Protein AF-A0A520A9T4-F1 (afdb_monomer)

pLDDT: mean 89.57, std 7.17, range [64.5, 97.12]

Nearest PDB structures (foldseek):
  5xj2-assembly2_B  TM=5.194E-01  e=2.584E-01  Streptococcus pneumoniae TIGR4
  1uwv-assembly1_A  TM=5.311E-01  e=8.858E-01  Escherichia coli K-12
  5xj1-assembly1_A  TM=5.158E-01  e=6.834E-01  Streptococcus pneumoniae TIGR4
  8zx1-assembly1_D  TM=3.421E-01  e=3.457E+00  Escherichia coli

Radius of gyration: 14.0 Å; Cα contacts (8 Å, |Δi|>4): 183; chains: 1; bounding box: 37×29×33 Å

Structure (mmCIF, N/CA/C/O backbone):
data_AF-A0A520A9T4-F1
#
_entry.id   AF-A0A520A9T4-F1
#
loop_
_atom_site.group_PDB
_atom_site.id
_atom_site.type_symbol
_atom_site.label_atom_id
_atom_site.label_alt_id
_atom_site.label_comp_id
_atom_site.label_asym_id
_atom_site.label_entity_id
_atom_site.label_seq_id
_atom_site.pdbx_PDB_ins_code
_atom_site.Cartn_x
_atom_site.Cartn_y
_atom_site.Cartn_z
_atom_site.occupancy
_atom_site.B_iso_or_equiv
_atom_site.auth_seq_id
_atom_site.auth_comp_id
_atom_site.auth_asym_id
_atom_site.a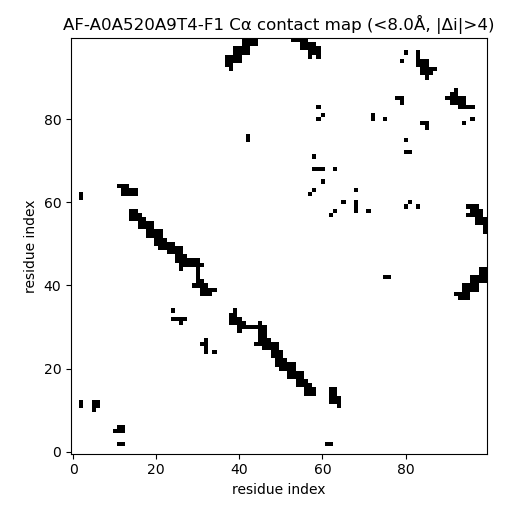uth_atom_id
_atom_site.pdbx_PDB_model_num
ATOM 1 N N . MET A 1 1 ? -17.819 -0.262 -0.077 1.00 64.50 1 MET A N 1
ATOM 2 C CA . MET A 1 1 ? -17.949 -1.714 0.188 1.00 64.50 1 MET A CA 1
ATOM 3 C C . MET A 1 1 ? -16.863 -2.140 1.184 1.00 64.50 1 MET A C 1
ATOM 5 O O . MET A 1 1 ? -15.860 -1.445 1.281 1.00 64.50 1 MET A O 1
ATOM 9 N N . LEU A 1 2 ? -17.152 -3.139 2.026 1.00 68.56 2 LEU A N 1
ATOM 10 C CA . LEU A 1 2 ? -16.534 -3.487 3.327 1.00 68.56 2 LEU A CA 1
ATOM 11 C C . LEU A 1 2 ? -16.252 -2.326 4.300 1.00 68.56 2 LEU A C 1
ATOM 13 O O . LEU A 1 2 ? -17.047 -2.134 5.211 1.00 68.56 2 LEU A O 1
ATOM 17 N N . ARG A 1 3 ? -15.208 -1.508 4.100 1.00 71.44 3 ARG A N 1
ATOM 18 C CA . ARG A 1 3 ? -14.867 -0.369 4.985 1.00 71.44 3 ARG A CA 1
ATOM 19 C C . ARG A 1 3 ? -16.080 0.493 5.329 1.00 71.44 3 ARG A C 1
ATOM 21 O O . ARG A 1 3 ? -16.316 0.764 6.494 1.00 71.44 3 ARG A O 1
ATOM 28 N N . LYS A 1 4 ? -16.846 0.917 4.317 1.00 75.56 4 LYS A N 1
ATOM 29 C CA . LYS A 1 4 ? -18.029 1.765 4.534 1.00 75.56 4 LYS A CA 1
ATOM 30 C C . LYS A 1 4 ? -19.050 1.088 5.458 1.00 75.56 4 LYS A C 1
ATOM 32 O O . LYS A 1 4 ? -19.555 1.742 6.348 1.00 75.56 4 LYS A O 1
ATOM 37 N N . LYS A 1 5 ? -19.260 -0.226 5.321 1.00 79.25 5 LYS A N 1
ATOM 38 C CA . LYS A 1 5 ? -20.152 -0.988 6.209 1.00 79.25 5 LYS A CA 1
ATOM 39 C C . LYS A 1 5 ? -19.618 -1.052 7.648 1.00 79.25 5 LYS A C 1
ATOM 41 O O . LYS A 1 5 ? -20.399 -0.959 8.579 1.00 79.25 5 LYS A O 1
ATOM 46 N N . VAL A 1 6 ? -18.299 -1.175 7.821 1.00 76.88 6 VAL A N 1
ATOM 47 C CA . VAL A 1 6 ? -17.640 -1.181 9.142 1.00 76.88 6 VAL 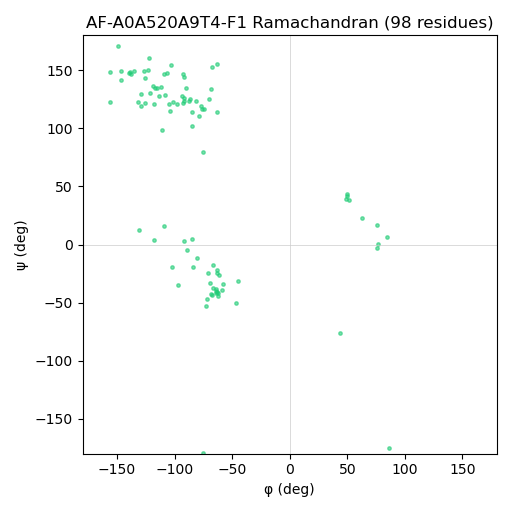A CA 1
ATOM 48 C C . VAL A 1 6 ? -17.735 0.199 9.807 1.00 76.88 6 VAL A C 1
ATOM 50 O O . VAL A 1 6 ? -18.065 0.291 10.984 1.00 76.88 6 VAL A O 1
ATOM 53 N N . GLN A 1 7 ? -17.519 1.266 9.033 1.00 80.31 7 GLN A N 1
ATOM 54 C CA . GLN A 1 7 ? -17.628 2.654 9.494 1.00 80.31 7 GLN A CA 1
ATOM 55 C C . GLN A 1 7 ? -19.063 3.048 9.836 1.00 80.31 7 GLN A C 1
ATOM 57 O O . GLN A 1 7 ? -19.288 3.649 10.881 1.00 80.31 7 GLN A O 1
ATOM 62 N N . ASP A 1 8 ? -20.028 2.672 8.994 1.00 83.00 8 ASP A N 1
ATOM 63 C CA . ASP A 1 8 ? -21.452 2.917 9.238 1.00 83.00 8 ASP A CA 1
ATOM 64 C C . ASP A 1 8 ? -21.937 2.166 10.503 1.00 83.00 8 ASP A C 1
ATOM 66 O O . ASP A 1 8 ? -22.875 2.607 11.157 1.00 83.00 8 ASP A O 1
ATOM 70 N N . 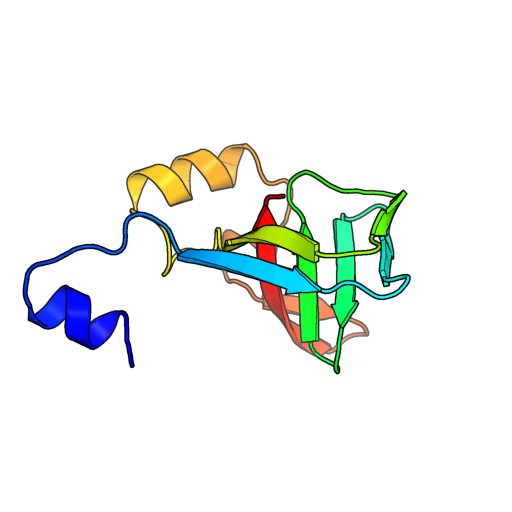ALA A 1 9 ? -21.263 1.077 10.896 1.00 82.88 9 ALA A N 1
ATOM 71 C CA . ALA A 1 9 ? -21.512 0.339 12.137 1.00 82.88 9 ALA A CA 1
ATOM 72 C C . ALA A 1 9 ? -20.778 0.909 13.375 1.00 82.88 9 ALA A C 1
ATOM 74 O O . ALA A 1 9 ? -20.826 0.301 14.441 1.00 82.88 9 ALA A O 1
ATOM 75 N N . GLY A 1 10 ? -20.080 2.046 13.255 1.00 80.19 10 GLY A N 1
ATOM 76 C CA . GLY A 1 10 ? -19.355 2.688 14.361 1.00 80.19 10 GLY A CA 1
ATOM 77 C C . GLY A 1 10 ? -17.946 2.142 14.622 1.00 80.19 10 GLY A C 1
ATOM 78 O O . GLY A 1 10 ? -17.293 2.558 15.579 1.00 80.19 10 GLY A O 1
ATOM 79 N N . PHE A 1 11 ? -17.440 1.246 13.770 1.00 76.88 11 PHE A N 1
ATOM 80 C CA . PHE A 1 11 ? -16.111 0.648 13.908 1.00 76.88 11 PHE A CA 1
ATOM 81 C C . PHE A 1 11 ? -15.097 1.272 12.936 1.00 76.88 11 PHE A C 1
ATOM 83 O O . PHE A 1 11 ? -15.431 1.758 11.854 1.00 76.88 11 PHE A O 1
ATOM 90 N N . SER A 1 12 ? -13.813 1.227 13.295 1.00 69.31 12 SER A N 1
ATOM 91 C CA . SER A 1 12 ? -12.714 1.653 12.419 1.00 69.31 12 SER A CA 1
ATOM 92 C C . SER A 1 12 ? -11.936 0.447 11.885 1.00 69.31 12 SER A C 1
ATOM 94 O O . SER A 1 12 ? -11.822 -0.579 12.551 1.00 69.31 12 SER A O 1
ATOM 96 N N . VAL A 1 13 ? -11.403 0.553 10.663 1.00 71.19 13 VAL A N 1
ATOM 97 C CA . VAL A 1 13 ? -10.483 -0.459 10.121 1.00 71.19 13 VAL A CA 1
ATOM 98 C C . VAL A 1 13 ? -9.105 -0.204 10.727 1.00 71.19 13 VAL A C 1
ATOM 100 O O . VAL A 1 13 ? -8.482 0.810 10.414 1.00 71.19 13 VAL A O 1
ATOM 103 N N . GLY A 1 14 ? -8.654 -1.102 11.606 1.00 76.31 14 GLY A N 1
ATOM 104 C CA . GLY A 1 14 ? -7.327 -1.020 12.223 1.00 76.31 14 GLY A CA 1
ATOM 105 C C . GLY A 1 14 ? -6.207 -1.365 11.240 1.00 76.31 14 GLY A C 1
ATOM 106 O O . GLY A 1 14 ? -5.285 -0.575 11.052 1.00 76.31 14 GLY A O 1
ATOM 107 N N . ALA A 1 15 ? -6.320 -2.526 10.590 1.00 83.62 15 ALA A N 1
ATOM 108 C CA . ALA A 1 15 ? -5.428 -2.985 9.530 1.00 83.62 15 ALA A CA 1
ATOM 109 C C . ALA A 1 15 ? -6.146 -4.011 8.641 1.00 83.62 15 ALA A C 1
ATOM 111 O O . ALA A 1 15 ? -6.975 -4.784 9.125 1.00 83.62 15 ALA A O 1
ATOM 112 N N . LEU A 1 16 ? -5.802 -4.046 7.352 1.00 89.69 16 LEU A N 1
ATOM 113 C CA . LEU A 1 16 ? -6.159 -5.147 6.458 1.00 89.69 16 LEU A CA 1
ATOM 114 C C . LEU A 1 16 ? -4.920 -6.014 6.235 1.00 89.69 16 LEU A C 1
ATOM 116 O O . LEU A 1 16 ? -3.947 -5.557 5.638 1.00 89.69 16 LEU A O 1
ATOM 120 N N . VAL A 1 17 ? -4.977 -7.254 6.712 1.00 92.75 17 VAL A N 1
ATOM 121 C CA . VAL A 1 17 ? -3.906 -8.247 6.584 1.00 92.75 17 VAL A CA 1
ATOM 122 C C . VAL A 1 17 ? -4.413 -9.401 5.728 1.00 92.75 17 VAL A C 1
ATOM 124 O O . VAL A 1 17 ? -5.532 -9.868 5.931 1.00 92.75 17 VAL A O 1
ATOM 127 N N . ALA A 1 18 ? -3.599 -9.856 4.783 1.00 91.62 18 ALA A N 1
ATOM 128 C CA . ALA A 1 18 ? -3.904 -10.988 3.916 1.00 91.62 18 ALA A CA 1
ATOM 129 C C . ALA A 1 18 ? -2.686 -11.908 3.806 1.00 91.62 18 ALA A C 1
ATOM 131 O O . ALA A 1 18 ? -1.551 -11.445 3.870 1.00 91.62 18 ALA A O 1
ATOM 132 N N . ASN A 1 19 ? -2.915 -13.205 3.625 1.00 95.19 19 ASN A N 1
ATOM 133 C CA . ASN A 1 19 ? -1.878 -14.115 3.150 1.00 95.19 19 ASN A CA 1
ATOM 134 C C . ASN A 1 19 ? -1.995 -14.161 1.625 1.00 95.19 19 ASN A C 1
ATOM 136 O O . ASN A 1 19 ? -3.083 -14.425 1.118 1.00 95.19 19 ASN A O 1
ATOM 140 N N . MET A 1 20 ? -0.915 -13.844 0.915 1.00 93.50 20 MET A N 1
ATOM 141 C CA . MET A 1 20 ? -0.877 -13.878 -0.547 1.00 93.50 20 MET A CA 1
ATOM 142 C C . MET A 1 20 ? 0.165 -14.882 -1.008 1.00 93.50 20 MET A C 1
ATOM 144 O O . MET A 1 20 ? 1.276 -14.903 -0.477 1.00 93.50 20 MET A O 1
ATOM 148 N N . ASP A 1 21 ? -0.196 -15.679 -2.004 1.00 94.69 21 ASP A N 1
ATOM 149 C CA . ASP A 1 21 ? 0.708 -16.627 -2.637 1.00 94.69 21 ASP A CA 1
ATOM 150 C C . ASP A 1 21 ? 1.464 -15.931 -3.764 1.00 94.69 21 ASP A C 1
ATOM 152 O O . ASP A 1 21 ? 0.873 -15.347 -4.672 1.00 94.69 21 ASP A O 1
ATOM 156 N N . PHE A 1 22 ? 2.790 -15.969 -3.683 1.00 95.00 22 PHE A N 1
ATOM 157 C CA . PHE A 1 22 ? 3.677 -15.427 -4.698 1.00 95.00 22 PHE A CA 1
ATOM 158 C C . PHE A 1 22 ? 4.348 -16.574 -5.446 1.00 95.00 22 PHE A C 1
ATOM 160 O O . PHE A 1 22 ? 4.973 -17.434 -4.830 1.00 95.00 22 PHE A O 1
ATOM 167 N N . ASP A 1 23 ? 4.287 -16.560 -6.774 1.00 96.00 23 ASP A N 1
ATOM 168 C CA . ASP A 1 23 ? 5.066 -17.464 -7.618 1.00 96.00 23 ASP A CA 1
ATOM 169 C C . ASP A 1 23 ? 6.129 -16.662 -8.372 1.00 96.00 23 ASP A C 1
ATOM 171 O O . ASP A 1 23 ? 5.850 -15.991 -9.364 1.00 96.00 23 ASP A O 1
ATOM 175 N N . ASN A 1 24 ? 7.355 -16.677 -7.841 1.00 95.50 24 ASN A N 1
ATOM 176 C CA . ASN 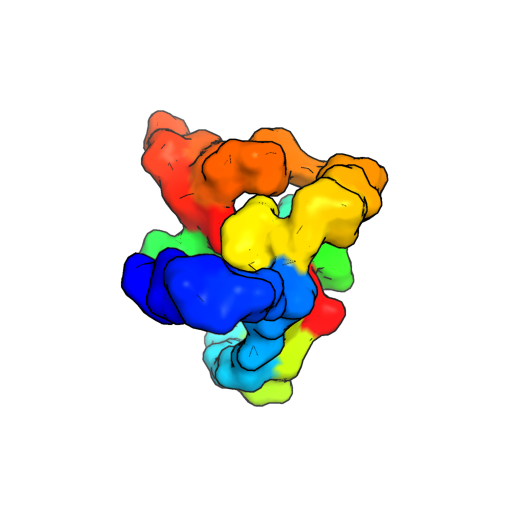A 1 24 ? 8.529 -16.037 -8.444 1.00 95.50 24 ASN A CA 1
ATOM 177 C C . ASN A 1 24 ? 8.324 -14.558 -8.841 1.00 95.50 24 ASN A C 1
ATOM 179 O O . ASN A 1 24 ? 8.855 -14.077 -9.848 1.00 95.50 24 ASN A O 1
ATOM 183 N N . VAL A 1 25 ? 7.593 -13.804 -8.016 1.00 96.69 25 VAL A N 1
ATOM 184 C CA . VAL A 1 25 ? 7.274 -12.395 -8.269 1.00 96.69 25 VAL A CA 1
ATOM 185 C C . VAL A 1 25 ? 8.500 -11.524 -8.017 1.00 96.69 25 VAL A C 1
ATOM 187 O O . VAL A 1 25 ? 8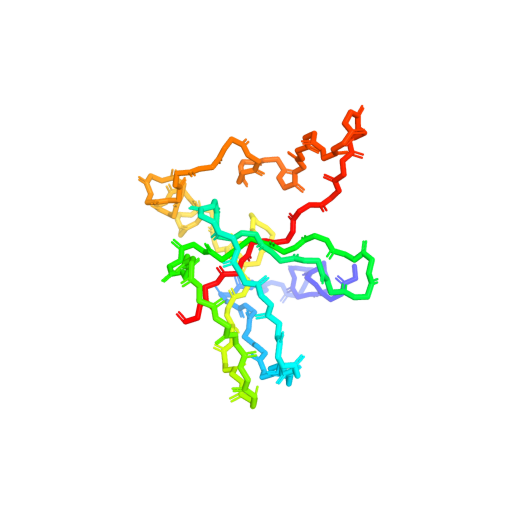.993 -11.423 -6.893 1.00 96.69 25 VAL A O 1
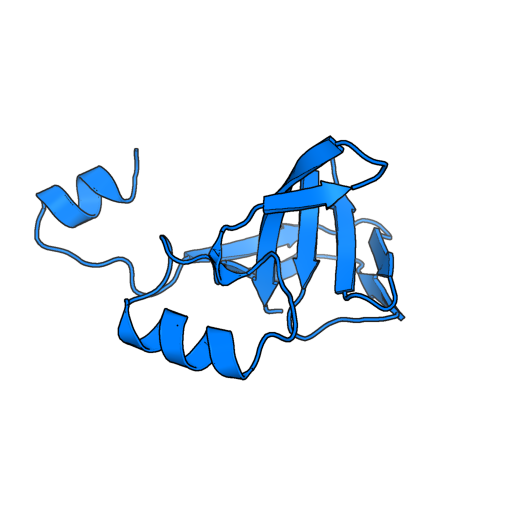ATOM 190 N N . LYS A 1 26 ? 8.990 -10.857 -9.063 1.00 97.00 26 LYS A N 1
ATOM 191 C CA . LYS A 1 26 ? 10.150 -9.960 -8.982 1.00 97.00 26 LYS A CA 1
ATOM 192 C C . LYS A 1 26 ? 9.739 -8.585 -8.462 1.00 97.00 26 LYS A C 1
ATOM 194 O O . LYS A 1 26 ? 8.895 -7.922 -9.062 1.00 97.00 26 LYS A O 1
ATOM 199 N N . VAL A 1 27 ? 10.382 -8.154 -7.381 1.00 96.75 27 VAL A N 1
ATOM 200 C CA . VAL A 1 27 ? 10.257 -6.811 -6.813 1.00 96.75 27 VAL A CA 1
ATOM 201 C C . VAL A 1 27 ? 11.466 -5.974 -7.224 1.00 96.75 27 VAL A C 1
ATOM 203 O O . VAL A 1 27 ? 12.607 -6.348 -6.941 1.00 96.75 27 VAL A O 1
ATOM 206 N N . ASP A 1 28 ? 11.219 -4.841 -7.880 1.00 94.75 28 ASP A N 1
ATOM 207 C CA . ASP A 1 28 ? 12.264 -3.944 -8.381 1.00 94.75 28 ASP A CA 1
ATOM 208 C C . ASP A 1 28 ? 12.932 -3.099 -7.270 1.00 94.75 28 ASP A C 1
ATOM 210 O O . ASP A 1 28 ? 12.615 -3.203 -6.078 1.00 94.75 28 ASP A O 1
ATOM 214 N N . GLY A 1 29 ? 13.887 -2.244 -7.650 1.00 93.38 29 GLY A N 1
ATOM 215 C CA . GLY A 1 29 ? 14.600 -1.356 -6.720 1.00 93.38 29 GLY A CA 1
ATOM 216 C C . GLY A 1 29 ? 13.731 -0.268 -6.083 1.00 93.38 29 GLY A C 1
ATOM 217 O O . GLY A 1 29 ? 14.078 0.268 -5.030 1.00 93.38 29 GLY A O 1
ATOM 218 N N . ASN A 1 30 ? 12.566 0.010 -6.666 1.00 91.12 30 ASN A N 1
ATOM 219 C CA . ASN A 1 30 ? 11.557 0.912 -6.118 1.00 91.12 30 ASN A CA 1
ATOM 220 C C . ASN A 1 30 ? 10.532 0.169 -5.248 1.00 91.12 30 ASN A C 1
ATOM 222 O O . ASN A 1 30 ? 9.581 0.779 -4.754 1.00 91.12 30 ASN A O 1
ATOM 226 N N . GLY A 1 31 ? 10.718 -1.138 -5.048 1.00 93.69 31 GLY A N 1
ATOM 227 C CA . GLY A 1 31 ? 9.800 -1.983 -4.302 1.00 93.69 31 GLY A CA 1
ATOM 228 C C . GLY A 1 31 ? 8.540 -2.336 -5.083 1.00 93.69 31 GLY A C 1
ATOM 229 O O . GLY A 1 31 ? 7.551 -2.723 -4.470 1.00 93.69 31 GLY A O 1
ATOM 230 N N . GLN A 1 32 ? 8.514 -2.169 -6.406 1.00 94.69 32 GLN A N 1
ATOM 231 C CA . GLN A 1 32 ? 7.329 -2.442 -7.213 1.00 94.69 32 GLN A CA 1
ATOM 232 C C . GLN A 1 32 ? 7.318 -3.862 -7.760 1.00 94.69 32 GLN A C 1
ATOM 234 O O . GLN A 1 32 ? 8.356 -4.394 -8.147 1.00 94.69 32 GLN A O 1
ATOM 239 N N . ALA A 1 33 ? 6.121 -4.421 -7.880 1.00 95.50 33 ALA A N 1
ATOM 240 C CA . ALA A 1 33 ? 5.857 -5.623 -8.654 1.00 95.50 33 ALA A CA 1
ATOM 241 C C . ALA A 1 33 ? 4.548 -5.462 -9.432 1.00 95.50 33 ALA A C 1
ATOM 243 O O . ALA A 1 33 ? 3.620 -4.793 -8.970 1.00 95.50 33 ALA A O 1
ATOM 244 N N . VAL A 1 34 ? 4.470 -6.094 -10.601 1.00 94.44 34 VAL A N 1
ATOM 245 C CA . VAL A 1 34 ? 3.227 -6.210 -11.370 1.00 94.44 34 VAL A CA 1
ATOM 246 C C . VAL A 1 34 ? 2.712 -7.634 -11.211 1.00 94.44 34 VAL A C 1
ATOM 248 O O . VAL A 1 34 ? 3.430 -8.576 -11.535 1.00 94.44 34 VAL A O 1
ATOM 251 N N . ILE A 1 35 ? 1.495 -7.784 -10.693 1.00 92.19 35 ILE A N 1
ATOM 252 C CA . ILE A 1 35 ? 0.848 -9.080 -10.443 1.00 92.19 35 ILE A CA 1
ATOM 253 C C . ILE A 1 35 ? -0.565 -8.986 -11.013 1.00 92.19 35 ILE A C 1
ATOM 255 O O . ILE A 1 35 ? -1.298 -8.057 -10.671 1.00 92.19 35 ILE A O 1
ATOM 259 N N . ASP A 1 36 ? -0.919 -9.881 -11.935 1.00 89.69 36 ASP A N 1
ATOM 260 C CA . ASP A 1 36 ? -2.222 -9.902 -12.622 1.00 89.69 36 ASP A CA 1
ATOM 261 C C . ASP A 1 36 ? -2.647 -8.538 -13.201 1.00 89.69 36 ASP A C 1
ATOM 263 O O . ASP A 1 36 ? -3.797 -8.113 -13.107 1.00 89.69 36 ASP A O 1
ATOM 267 N N . GLY A 1 37 ? -1.685 -7.793 -13.758 1.00 89.25 37 GLY A N 1
ATOM 268 C CA . GLY A 1 37 ? -1.908 -6.457 -14.324 1.00 89.25 37 GLY A CA 1
ATOM 269 C C . GLY A 1 37 ? -2.075 -5.328 -13.296 1.00 89.25 37 GLY A C 1
ATOM 270 O O . GLY A 1 37 ? -2.162 -4.162 -13.684 1.00 89.25 37 GLY A O 1
ATOM 271 N N . ASN A 1 38 ? -2.066 -5.634 -11.998 1.00 93.81 38 ASN A N 1
ATOM 272 C CA . ASN A 1 38 ? -2.076 -4.650 -10.921 1.00 93.81 38 ASN A CA 1
ATOM 273 C C . ASN A 1 38 ? -0.653 -4.290 -10.495 1.00 93.81 38 ASN A C 1
ATOM 275 O O . ASN A 1 38 ? 0.238 -5.137 -10.453 1.00 93.81 38 ASN A O 1
ATOM 279 N N . VAL A 1 39 ? -0.447 -3.022 -10.139 1.00 95.25 39 VAL A N 1
ATOM 280 C CA . VAL A 1 39 ? 0.845 -2.529 -9.653 1.00 95.25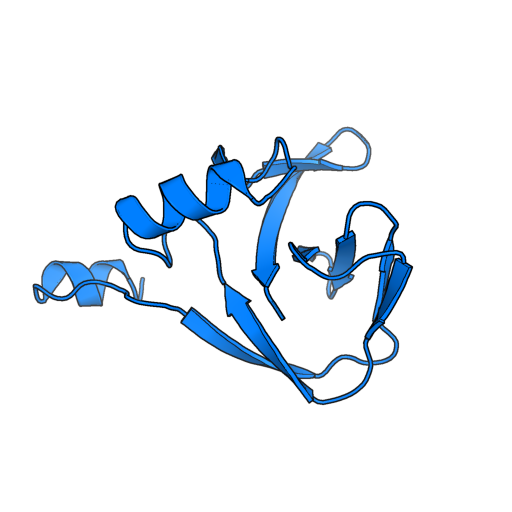 39 VAL A CA 1
ATOM 281 C C . VAL A 1 39 ? 0.825 -2.485 -8.131 1.00 95.25 39 VAL A C 1
ATOM 283 O O . VAL A 1 39 ? 0.024 -1.773 -7.521 1.00 95.25 39 VAL A O 1
ATOM 286 N N . TYR A 1 40 ? 1.745 -3.218 -7.520 1.00 95.12 40 TYR A N 1
ATOM 287 C CA . TYR A 1 40 ? 1.961 -3.248 -6.081 1.00 95.12 40 TYR A CA 1
ATOM 288 C C . TYR A 1 40 ? 3.267 -2.554 -5.746 1.00 95.12 40 TYR A C 1
ATOM 290 O O . TYR A 1 40 ? 4.225 -2.632 -6.512 1.00 95.12 40 TYR A O 1
ATOM 298 N N . ARG A 1 41 ? 3.315 -1.895 -4.589 1.00 95.00 41 ARG A N 1
ATOM 299 C CA . ARG A 1 41 ? 4.549 -1.352 -4.029 1.00 95.00 41 ARG A CA 1
ATOM 300 C C . ARG A 1 41 ? 4.723 -1.779 -2.584 1.00 95.00 41 ARG A C 1
ATOM 302 O O . ARG A 1 41 ? 3.913 -1.439 -1.725 1.00 95.00 41 ARG A O 1
ATOM 309 N N . PHE A 1 42 ? 5.808 -2.488 -2.326 1.00 95.00 42 PHE A N 1
ATOM 310 C CA . PHE A 1 42 ? 6.204 -2.944 -1.009 1.00 95.00 42 PHE A CA 1
ATOM 311 C C . PHE A 1 42 ? 7.027 -1.863 -0.310 1.00 95.00 42 PHE A C 1
ATOM 313 O O . PHE A 1 42 ? 8.035 -1.395 -0.836 1.00 95.00 42 PHE A O 1
ATOM 320 N N . SER A 1 43 ? 6.620 -1.461 0.893 1.00 93.56 43 SER A N 1
ATOM 321 C CA . SER A 1 43 ? 7.327 -0.426 1.658 1.00 93.56 43 SER A CA 1
ATOM 322 C C . SER A 1 43 ? 8.680 -0.885 2.197 1.00 93.56 43 SER A C 1
ATOM 324 O O . SER A 1 43 ? 9.543 -0.055 2.465 1.00 93.56 43 SER A O 1
ATOM 326 N N . ASN A 1 44 ? 8.857 -2.193 2.382 1.00 93.00 44 ASN A N 1
ATOM 327 C CA . ASN A 1 44 ? 10.001 -2.795 3.067 1.00 93.00 44 ASN A CA 1
ATOM 328 C C . ASN A 1 44 ? 10.657 -3.949 2.287 1.00 93.00 44 ASN A C 1
ATOM 330 O O . ASN A 1 44 ? 11.480 -4.669 2.845 1.00 93.00 44 ASN A O 1
ATOM 334 N N . VAL A 1 45 ? 10.321 -4.122 1.006 1.00 93.88 45 VAL A N 1
ATOM 335 C CA . VAL A 1 45 ? 10.936 -5.128 0.128 1.00 93.88 45 VAL A CA 1
ATOM 336 C C . VAL A 1 45 ? 11.381 -4.452 -1.161 1.00 93.88 45 VAL A C 1
ATOM 338 O O . VAL A 1 45 ? 10.593 -3.746 -1.782 1.00 93.88 45 VAL A O 1
ATOM 341 N N . LYS A 1 46 ? 12.640 -4.662 -1.559 1.00 94.81 46 LYS A N 1
ATOM 342 C CA . LYS A 1 46 ? 13.256 -4.126 -2.783 1.00 94.81 46 LYS A CA 1
ATOM 343 C C . LYS A 1 46 ? 14.272 -5.129 -3.325 1.00 94.81 46 LYS A C 1
ATOM 345 O O . LYS A 1 46 ? 14.897 -5.823 -2.526 1.00 94.81 46 LYS A O 1
ATOM 350 N N . ASN A 1 47 ? 14.460 -5.174 -4.645 1.00 95.62 47 ASN A N 1
ATOM 351 C CA . ASN A 1 47 ? 15.461 -6.021 -5.317 1.00 95.62 47 ASN A CA 1
ATOM 352 C C . ASN A 1 47 ? 15.426 -7.496 -4.871 1.00 95.62 47 ASN A C 1
ATOM 354 O O . ASN A 1 47 ? 16.462 -8.104 -4.601 1.00 95.62 47 ASN A O 1
ATOM 358 N N . LYS A 1 48 ? 14.225 -8.065 -4.747 1.00 96.12 48 LYS A N 1
ATOM 359 C CA . LYS A 1 48 ? 14.023 -9.427 -4.242 1.00 96.12 48 LYS A CA 1
ATOM 360 C C . LYS A 1 48 ? 12.943 -10.139 -5.044 1.00 96.12 48 LYS A C 1
ATOM 362 O O . LYS A 1 48 ? 11.972 -9.522 -5.467 1.00 96.12 48 LYS A O 1
ATOM 367 N N . THR A 1 49 ? 13.088 -11.448 -5.201 1.00 96.88 49 THR A N 1
ATOM 368 C CA . THR A 1 49 ? 12.013 -12.312 -5.694 1.00 96.88 49 THR A CA 1
ATOM 369 C C . THR A 1 49 ? 11.215 -12.852 -4.510 1.00 96.88 49 THR A C 1
ATOM 371 O O . THR A 1 49 ? 11.789 -13.421 -3.579 1.00 96.88 49 THR A O 1
ATOM 374 N N . LEU A 1 50 ? 9.900 -12.656 -4.529 1.00 96.38 50 LEU A N 1
ATOM 375 C CA . LEU A 1 50 ? 8.966 -13.236 -3.570 1.00 96.38 50 LEU A CA 1
ATOM 376 C C . LEU A 1 50 ? 8.468 -14.586 -4.090 1.00 96.38 50 LEU A C 1
ATOM 378 O O . LEU A 1 50 ? 8.130 -14.717 -5.267 1.00 96.38 50 LEU A O 1
ATOM 382 N N . ASN A 1 51 ? 8.438 -15.585 -3.211 1.00 96.75 51 ASN A N 1
ATOM 383 C CA . ASN A 1 51 ? 7.943 -16.923 -3.511 1.00 96.75 51 ASN A CA 1
ATOM 384 C C . ASN A 1 51 ? 7.274 -17.521 -2.259 1.00 96.75 51 ASN A C 1
ATOM 386 O O . ASN A 1 51 ? 7.766 -17.307 -1.147 1.00 96.75 51 ASN A O 1
ATOM 390 N N . GLY A 1 52 ? 6.169 -18.241 -2.447 1.00 96.69 52 GLY A N 1
ATOM 391 C CA . GLY A 1 52 ? 5.367 -18.864 -1.398 1.00 96.69 52 GLY A CA 1
ATOM 392 C C . GLY A 1 52 ? 4.312 -17.941 -0.786 1.00 96.69 52 GLY A C 1
ATOM 393 O O . GLY A 1 52 ? 4.106 -16.807 -1.225 1.00 96.69 52 GLY A O 1
ATOM 394 N N . THR A 1 53 ? 3.637 -18.442 0.248 1.00 97.12 53 THR A N 1
ATOM 395 C CA . THR A 1 53 ? 2.615 -17.704 0.996 1.00 97.12 53 THR A CA 1
ATOM 396 C C . THR A 1 53 ? 3.265 -16.693 1.934 1.00 97.12 53 THR A C 1
ATOM 398 O O . THR A 1 53 ? 3.961 -17.060 2.882 1.00 97.12 53 THR A O 1
ATOM 401 N N . ILE A 1 54 ? 3.011 -15.407 1.708 1.00 96.12 54 ILE A N 1
ATOM 402 C CA . ILE A 1 54 ? 3.554 -14.316 2.517 1.00 96.12 54 ILE A CA 1
ATOM 403 C C . ILE A 1 54 ? 2.403 -13.499 3.098 1.00 96.12 54 ILE A C 1
ATOM 405 O O . ILE A 1 54 ? 1.488 -13.066 2.392 1.00 96.12 54 ILE A O 1
ATOM 409 N N . LYS A 1 55 ? 2.465 -13.264 4.410 1.00 96.81 55 LYS A N 1
ATOM 410 C CA . LYS A 1 55 ? 1.562 -12.343 5.096 1.00 96.81 55 LYS A CA 1
ATOM 411 C C . LYS A 1 55 ? 1.904 -10.915 4.686 1.00 96.81 55 LYS A C 1
ATOM 413 O O . LYS A 1 55 ? 3.033 -10.474 4.861 1.00 96.81 55 LYS A O 1
ATOM 418 N N . VAL A 1 56 ? 0.917 -10.188 4.188 1.00 95.19 56 VAL A N 1
ATOM 419 C CA . VAL A 1 56 ? 1.032 -8.779 3.824 1.00 95.19 56 VAL A CA 1
ATOM 420 C C . VAL A 1 56 ? 0.009 -7.944 4.573 1.00 95.19 56 VAL A C 1
ATOM 422 O O . VAL A 1 56 ? -1.098 -8.389 4.872 1.00 95.19 56 VAL A O 1
ATOM 425 N N . THR A 1 57 ? 0.366 -6.694 4.831 1.00 95.00 57 THR A N 1
ATOM 426 C CA . THR A 1 57 ? -0.533 -5.674 5.366 1.00 95.00 57 THR A CA 1
ATOM 427 C C . THR A 1 57 ? -0.743 -4.589 4.322 1.00 95.00 57 THR A C 1
ATOM 429 O O . THR A 1 57 ? 0.223 -4.019 3.815 1.00 95.00 57 THR A O 1
ATOM 432 N N . VAL A 1 58 ? -1.999 -4.266 4.017 1.00 93.81 58 VAL A N 1
ATOM 433 C CA . VAL A 1 58 ? -2.348 -3.135 3.151 1.00 93.81 58 VAL A CA 1
ATOM 434 C C . VAL A 1 58 ? -2.204 -1.845 3.946 1.00 93.81 58 VAL A C 1
ATOM 436 O O . VAL A 1 58 ? -2.888 -1.639 4.947 1.00 93.81 58 VAL A O 1
ATOM 439 N N . ILE A 1 59 ? -1.325 -0.962 3.478 1.00 93.94 59 ILE A N 1
ATOM 440 C CA . ILE A 1 59 ? -0.973 0.286 4.170 1.00 93.94 59 ILE A CA 1
ATOM 441 C C . ILE A 1 59 ? -1.511 1.536 3.463 1.00 93.94 59 ILE A C 1
ATOM 443 O O . ILE A 1 59 ? -1.078 2.646 3.751 1.00 93.94 59 ILE A O 1
ATOM 447 N N . ASP A 1 60 ? -2.461 1.391 2.543 1.00 92.38 60 ASP A N 1
ATOM 448 C CA . ASP A 1 60 ? -3.131 2.524 1.899 1.00 92.38 60 ASP A CA 1
ATOM 449 C C . ASP A 1 60 ? -4.007 3.312 2.896 1.00 92.38 60 ASP A C 1
ATOM 451 O O . ASP A 1 60 ? -4.580 2.750 3.831 1.00 92.38 60 ASP A O 1
ATOM 455 N N . LYS A 1 61 ? -4.206 4.616 2.640 1.00 87.69 61 LYS A N 1
ATOM 456 C CA . LYS A 1 61 ? -4.970 5.567 3.485 1.00 87.69 61 LYS A CA 1
ATOM 457 C C . LYS A 1 61 ? -6.309 5.051 3.999 1.00 87.69 61 LYS A C 1
ATOM 459 O O . LYS A 1 61 ? -6.760 5.448 5.069 1.00 87.69 61 LYS A O 1
ATOM 464 N N . ASN A 1 62 ? -6.968 4.194 3.222 1.00 84.69 62 ASN A N 1
ATOM 465 C CA . ASN A 1 62 ? -8.292 3.705 3.564 1.00 84.69 62 ASN A CA 1
ATOM 466 C C . ASN A 1 62 ? -8.313 2.430 4.423 1.00 84.69 62 ASN A C 1
ATOM 468 O O . ASN A 1 62 ? -9.390 2.025 4.862 1.00 84.69 62 ASN A O 1
ATOM 472 N N . PHE A 1 63 ? -7.157 1.834 4.693 1.00 87.75 63 PHE A N 1
ATOM 473 C CA . PHE A 1 63 ? -7.018 0.586 5.449 1.00 87.75 63 PHE A CA 1
ATOM 474 C C . PHE A 1 63 ? -6.221 0.759 6.745 1.00 87.75 63 PHE A C 1
ATOM 476 O O . PHE A 1 63 ? -5.999 -0.211 7.461 1.00 87.75 63 PHE A O 1
ATOM 483 N N . LEU A 1 64 ? -5.838 2.000 7.046 1.00 86.81 64 LEU A N 1
ATOM 484 C CA . LEU A 1 64 ? -5.189 2.418 8.278 1.00 86.81 64 LEU A CA 1
ATOM 485 C C . LEU A 1 64 ? -6.019 3.509 8.959 1.00 86.81 64 LEU A C 1
ATOM 487 O O . LEU A 1 64 ? -6.801 4.221 8.317 1.00 86.81 64 LEU A O 1
ATOM 491 N N . SER A 1 65 ? -5.787 3.700 10.255 1.00 86.06 65 SER A N 1
ATOM 492 C CA . SER A 1 65 ? -6.220 4.919 10.934 1.00 86.06 65 SER A CA 1
ATOM 493 C C . SER A 1 65 ? -5.503 6.147 10.353 1.00 86.06 65 SER A C 1
ATOM 495 O O . SER A 1 65 ? -4.390 6.058 9.827 1.00 86.06 65 SER A O 1
ATOM 497 N N . SER A 1 66 ? -6.114 7.328 10.475 1.00 86.00 66 SER A N 1
ATOM 498 C CA . SER A 1 66 ? -5.516 8.580 9.989 1.00 86.00 66 SER A CA 1
ATOM 499 C C . SER A 1 66 ? -4.144 8.868 10.612 1.00 86.00 66 SER A C 1
ATOM 501 O O . SER A 1 66 ? -3.275 9.423 9.942 1.00 86.00 66 SER A O 1
ATOM 503 N N . SER A 1 67 ? -3.937 8.496 11.879 1.00 88.31 67 SER A N 1
ATOM 504 C CA . SER A 1 67 ? -2.652 8.644 12.569 1.00 88.31 67 SER A CA 1
ATOM 505 C C . SER A 1 67 ? -1.613 7.654 12.044 1.00 88.31 67 SER A C 1
ATOM 507 O O . SER A 1 67 ? -0.508 8.072 11.702 1.00 88.31 67 SER A O 1
ATOM 509 N N . ALA A 1 68 ? -1.975 6.375 11.898 1.00 88.69 68 ALA A N 1
ATOM 510 C CA . ALA A 1 68 ? -1.083 5.350 11.362 1.00 88.69 68 ALA A CA 1
ATOM 511 C C . ALA A 1 68 ? -0.682 5.645 9.910 1.00 88.69 68 ALA A C 1
ATOM 513 O O . ALA A 1 68 ? 0.490 5.522 9.563 1.00 88.69 68 ALA A O 1
ATOM 514 N N . PHE A 1 69 ? -1.615 6.115 9.076 1.00 90.50 69 PHE A N 1
ATOM 515 C CA . PHE A 1 69 ? -1.306 6.517 7.703 1.00 90.50 69 PHE A CA 1
ATOM 516 C C . PHE A 1 69 ? -0.309 7.681 7.650 1.00 90.50 69 PHE A C 1
ATOM 518 O O . PHE A 1 69 ? 0.649 7.633 6.884 1.00 90.50 69 PHE A O 1
ATOM 525 N N . LYS A 1 70 ? -0.484 8.711 8.492 1.00 90.19 70 LYS A N 1
ATOM 526 C CA . LYS A 1 70 ? 0.469 9.832 8.577 1.00 90.19 70 LYS A CA 1
ATOM 527 C C . LYS A 1 70 ? 1.856 9.371 9.026 1.00 90.19 70 LYS A C 1
ATOM 529 O O . LYS A 1 70 ? 2.840 9.804 8.443 1.00 90.19 70 LYS A O 1
ATOM 534 N N . GLN A 1 71 ? 1.937 8.475 10.013 1.00 90.25 71 GLN A N 1
ATOM 535 C CA . GLN A 1 71 ? 3.216 7.902 10.449 1.00 90.25 71 GLN A CA 1
ATOM 536 C C . GLN A 1 71 ? 3.873 7.064 9.350 1.00 90.25 71 GLN A C 1
ATOM 538 O O . GLN A 1 71 ? 5.079 7.130 9.157 1.00 90.25 71 GLN A O 1
ATOM 543 N N . LYS A 1 72 ? 3.097 6.286 8.591 1.00 90.06 72 LYS A N 1
ATOM 544 C CA . LYS A 1 72 ? 3.639 5.525 7.463 1.00 90.06 72 LYS A CA 1
ATOM 545 C C . LYS A 1 72 ? 4.077 6.424 6.314 1.00 90.06 72 LYS A C 1
ATOM 547 O O . LYS A 1 72 ? 5.088 6.126 5.694 1.00 90.06 72 LYS A O 1
ATOM 552 N N . ALA A 1 73 ? 3.411 7.553 6.088 1.00 88.81 73 ALA A N 1
ATOM 553 C CA . ALA A 1 73 ? 3.798 8.506 5.050 1.00 88.81 73 ALA A CA 1
ATOM 554 C C . ALA A 1 73 ? 5.187 9.126 5.271 1.00 88.81 73 ALA A C 1
ATOM 556 O O . ALA A 1 73 ? 5.800 9.560 4.304 1.00 88.81 73 ALA A O 1
ATOM 557 N N . THR A 1 74 ? 5.708 9.139 6.504 1.00 86.94 74 THR A N 1
ATOM 558 C CA . THR A 1 74 ? 7.091 9.575 6.772 1.00 86.94 74 THR A CA 1
ATOM 559 C C . THR A 1 74 ? 8.124 8.464 6.561 1.00 86.94 74 THR A C 1
ATOM 561 O O . THR A 1 74 ? 9.305 8.753 6.403 1.00 86.94 74 THR A O 1
ATOM 564 N N . GLN A 1 75 ? 7.695 7.198 6.557 1.00 85.75 75 GLN A N 1
ATOM 565 C CA . GLN A 1 75 ? 8.557 6.018 6.409 1.00 85.75 75 GLN A CA 1
ATOM 566 C C . GLN A 1 75 ? 8.594 5.510 4.962 1.00 85.75 75 GLN A C 1
ATOM 568 O O . GLN A 1 75 ? 9.611 5.004 4.492 1.00 85.75 75 GLN A O 1
ATOM 573 N N . VAL A 1 76 ? 7.468 5.616 4.254 1.00 87.25 76 VAL A N 1
ATOM 574 C CA . VAL A 1 76 ? 7.319 5.153 2.877 1.00 87.25 76 VAL A CA 1
ATOM 575 C C . VAL A 1 76 ? 7.810 6.24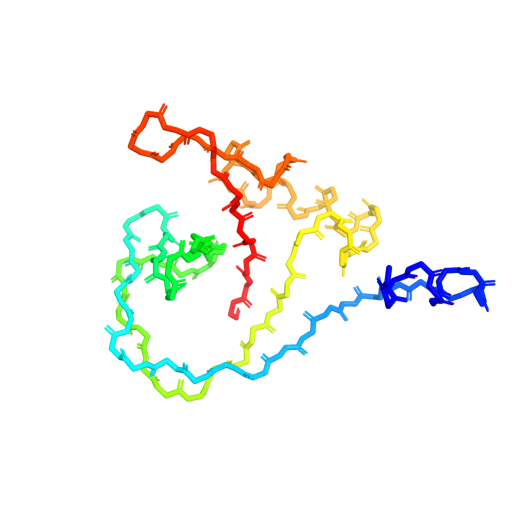6 1.938 1.00 87.25 76 VAL A C 1
ATOM 577 O O . VAL A 1 76 ? 7.103 7.210 1.661 1.00 87.25 76 VAL A O 1
ATOM 580 N N . ASN A 1 77 ? 9.021 6.070 1.414 1.00 79.81 77 ASN A N 1
ATOM 581 C CA . ASN A 1 77 ? 9.576 6.948 0.389 1.00 79.81 77 ASN A CA 1
ATOM 582 C C . ASN A 1 77 ? 8.924 6.649 -0.974 1.00 79.81 77 ASN A C 1
ATOM 584 O O . ASN A 1 77 ? 9.448 5.868 -1.772 1.00 79.81 77 ASN A O 1
ATOM 588 N N . SER A 1 78 ? 7.716 7.178 -1.187 1.00 79.75 78 SER A N 1
ATOM 589 C CA . SER A 1 78 ? 6.988 7.027 -2.442 1.00 79.75 78 SER A CA 1
ATOM 590 C C . SER A 1 78 ? 5.961 8.131 -2.685 1.00 79.75 78 SER A C 1
ATOM 592 O O . SER A 1 78 ? 4.980 8.261 -1.953 1.00 79.75 78 SER A O 1
ATOM 594 N N . ASP A 1 79 ? 6.108 8.825 -3.809 1.00 80.94 79 ASP A N 1
ATOM 595 C CA . ASP A 1 79 ? 5.221 9.913 -4.248 1.00 80.94 79 ASP A CA 1
ATOM 596 C C . ASP A 1 79 ? 3.774 9.440 -4.476 1.00 80.94 79 ASP A C 1
ATOM 598 O O . ASP A 1 79 ? 2.811 10.197 -4.333 1.00 80.94 79 ASP A O 1
ATOM 602 N N . ALA A 1 80 ? 3.596 8.152 -4.791 1.00 88.81 80 ALA A N 1
ATOM 603 C CA . ALA A 1 80 ? 2.277 7.562 -4.981 1.00 88.81 80 ALA A CA 1
ATOM 604 C C . ALA A 1 80 ? 1.581 7.204 -3.662 1.00 88.81 80 ALA A C 1
ATOM 606 O O . ALA A 1 80 ? 0.393 6.901 -3.699 1.00 88.81 80 ALA A O 1
ATOM 607 N N . TYR A 1 81 ? 2.263 7.213 -2.510 1.00 91.44 81 TYR A N 1
ATOM 608 C CA . TYR A 1 81 ? 1.689 6.724 -1.251 1.00 91.44 81 TYR A CA 1
ATOM 609 C C . TYR A 1 81 ? 0.495 7.568 -0.787 1.00 91.44 81 TYR A C 1
ATOM 611 O O . TYR A 1 81 ? -0.546 7.039 -0.394 1.00 91.44 81 TYR A O 1
ATOM 619 N N . ALA A 1 82 ? 0.604 8.893 -0.913 1.00 88.69 82 ALA A N 1
ATOM 620 C CA . ALA A 1 82 ? -0.441 9.825 -0.494 1.00 88.69 82 ALA A CA 1
ATOM 621 C C . ALA A 1 82 ? -1.746 9.671 -1.298 1.00 88.69 82 ALA A C 1
ATOM 623 O O . ALA A 1 82 ? -2.842 9.790 -0.744 1.00 88.69 82 ALA A O 1
ATOM 624 N N . THR A 1 83 ? -1.631 9.413 -2.604 1.00 90.38 83 THR A N 1
ATOM 625 C CA . THR A 1 83 ? -2.767 9.365 -3.543 1.00 90.38 83 THR A CA 1
ATOM 626 C C . THR A 1 83 ? -3.191 7.936 -3.893 1.00 90.38 83 THR A C 1
ATOM 628 O O . THR A 1 83 ? -4.307 7.694 -4.355 1.00 90.38 83 THR A O 1
ATOM 631 N N . GLY A 1 84 ? -2.305 6.967 -3.670 1.00 92.62 84 GLY A N 1
ATOM 632 C CA . GLY A 1 84 ? -2.392 5.600 -4.166 1.00 92.62 84 GLY A CA 1
ATOM 633 C C . GLY A 1 84 ? -2.371 5.495 -5.698 1.00 92.62 84 GLY A C 1
ATOM 634 O O . GLY A 1 84 ? -2.893 4.535 -6.261 1.00 92.62 84 GLY A O 1
ATOM 635 N N . THR A 1 85 ? -1.836 6.499 -6.396 1.00 92.88 85 THR A N 1
ATOM 636 C CA . THR A 1 85 ? -1.697 6.496 -7.859 1.00 92.88 85 THR A CA 1
ATOM 637 C C . THR A 1 85 ? -0.339 7.043 -8.268 1.00 92.88 85 THR A C 1
ATOM 639 O O . THR A 1 85 ? 0.178 7.946 -7.619 1.00 92.88 85 THR A O 1
ATOM 642 N N . GLY A 1 86 ? 0.225 6.528 -9.356 1.00 90.75 86 GLY A N 1
ATOM 643 C CA . GLY A 1 86 ? 1.475 7.026 -9.927 1.00 90.75 86 GLY A CA 1
ATOM 644 C C . GLY A 1 86 ? 1.517 6.843 -11.439 1.00 90.75 86 GLY A C 1
ATOM 645 O O . GLY A 1 86 ? 0.637 6.204 -12.018 1.00 90.75 86 GLY A O 1
ATOM 646 N N . MET A 1 87 ? 2.527 7.427 -12.079 1.00 89.38 87 MET A N 1
ATOM 647 C CA . MET A 1 87 ? 2.758 7.264 -13.513 1.00 89.38 87 MET A CA 1
ATOM 648 C C . MET A 1 87 ? 3.571 5.991 -13.744 1.00 89.38 87 MET A C 1
ATOM 650 O O . MET A 1 87 ? 4.725 5.915 -13.337 1.00 89.38 87 MET A O 1
ATOM 654 N N . ILE A 1 88 ? 2.966 4.998 -14.391 1.00 85.19 88 ILE A N 1
ATOM 655 C CA . ILE A 1 88 ? 3.631 3.762 -14.815 1.00 85.19 88 ILE A CA 1
ATOM 656 C C . ILE A 1 88 ? 3.531 3.724 -16.336 1.00 85.19 88 ILE A C 1
ATOM 658 O O . ILE A 1 88 ? 2.430 3.813 -16.877 1.00 85.19 88 ILE A O 1
ATOM 662 N N . ASN A 1 89 ? 4.674 3.676 -17.026 1.00 85.38 89 ASN A N 1
ATOM 663 C CA . ASN A 1 89 ? 4.756 3.719 -18.494 1.00 85.38 89 ASN A CA 1
ATOM 664 C C . ASN A 1 89 ? 3.945 4.876 -19.118 1.00 85.38 89 ASN A C 1
ATOM 666 O O . ASN A 1 89 ? 3.222 4.691 -20.093 1.00 85.38 89 ASN A O 1
ATOM 670 N N . GLY A 1 90 ? 4.001 6.067 -18.510 1.00 87.12 90 GLY A N 1
ATOM 671 C CA . GLY A 1 90 ? 3.291 7.259 -18.995 1.00 87.12 90 GLY A CA 1
ATOM 672 C C . GLY A 1 90 ? 1.785 7.297 -18.701 1.00 87.12 90 GLY A C 1
ATOM 673 O O . GLY A 1 90 ? 1.129 8.279 -19.042 1.00 87.12 90 GLY A O 1
ATOM 674 N N . LYS A 1 91 ? 1.222 6.284 -18.030 1.00 89.94 91 LYS A N 1
ATOM 675 C CA . LYS A 1 91 ? -0.202 6.224 -17.675 1.00 89.94 91 LYS A CA 1
ATOM 676 C C . LYS A 1 91 ? -0.410 6.342 -16.169 1.00 89.94 91 LYS A C 1
ATOM 678 O O . LYS A 1 91 ? 0.242 5.653 -15.378 1.00 89.94 91 LYS A O 1
ATOM 683 N N . LYS A 1 92 ? -1.385 7.164 -15.766 1.00 92.81 92 LYS A N 1
ATOM 684 C CA . LYS A 1 92 ? -1.851 7.222 -14.375 1.00 92.81 92 LYS A CA 1
ATOM 685 C C . LYS A 1 92 ? -2.456 5.872 -13.992 1.00 92.81 92 LYS A C 1
ATOM 687 O O . LYS A 1 92 ? -3.485 5.470 -14.530 1.00 92.81 92 LYS A O 1
ATOM 692 N N . THR A 1 93 ? -1.809 5.193 -13.056 1.00 93.94 93 THR A N 1
ATOM 693 C CA . THR A 1 93 ? -2.109 3.812 -12.672 1.00 93.94 93 THR A CA 1
ATOM 694 C C . THR A 1 93 ? -2.356 3.738 -11.169 1.00 93.94 93 THR A C 1
ATOM 696 O O . THR A 1 93 ? -1.726 4.463 -10.392 1.00 93.94 93 THR A O 1
ATOM 699 N N . ARG A 1 94 ? -3.303 2.891 -10.747 1.00 94.88 94 ARG A N 1
ATOM 700 C CA . ARG A 1 94 ? -3.528 2.586 -9.328 1.00 94.88 94 ARG A CA 1
ATOM 701 C C . ARG A 1 94 ? -2.342 1.789 -8.801 1.00 94.88 94 ARG A C 1
ATOM 703 O O . ARG A 1 94 ? -1.918 0.836 -9.442 1.00 94.88 94 ARG A O 1
ATOM 710 N N . ILE A 1 95 ? -1.842 2.174 -7.632 1.00 94.94 95 ILE A N 1
ATOM 711 C CA . ILE A 1 95 ? -0.724 1.499 -6.977 1.00 94.94 95 ILE A CA 1
ATOM 712 C C . ILE A 1 95 ? -1.162 1.112 -5.572 1.00 94.94 95 ILE A C 1
ATOM 714 O O . ILE A 1 95 ? -1.589 1.969 -4.795 1.00 94.94 95 ILE A O 1
ATOM 718 N N . TYR A 1 96 ? -1.093 -0.182 -5.278 1.00 94.88 96 TYR A N 1
ATOM 719 C CA . TYR A 1 96 ? -1.462 -0.746 -3.984 1.00 94.88 96 TYR A CA 1
ATOM 720 C C . TYR A 1 96 ? -0.227 -0.838 -3.095 1.00 94.88 96 TYR A C 1
ATOM 722 O O . TYR A 1 96 ? 0.748 -1.497 -3.459 1.00 94.88 96 TYR A O 1
ATOM 730 N N . HIS A 1 97 ? -0.260 -0.190 -1.931 1.00 95.56 97 HIS A N 1
ATOM 731 C CA . HIS A 1 97 ? 0.878 -0.195 -1.017 1.00 95.56 97 HIS A CA 1
ATOM 732 C C . HIS A 1 97 ? 0.745 -1.303 0.021 1.00 95.56 97 HIS A C 1
ATOM 734 O O . HIS A 1 97 ? -0.268 -1.406 0.723 1.00 95.56 97 HIS A O 1
ATOM 740 N N . LEU A 1 98 ? 1.797 -2.106 0.131 1.00 95.19 98 LEU A N 1
ATOM 741 C CA . LEU A 1 98 ? 1.869 -3.274 0.994 1.00 95.19 98 LEU A CA 1
ATOM 742 C C . LEU A 1 98 ? 3.096 -3.194 1.901 1.00 95.19 98 LEU A C 1
ATOM 744 O O . LEU A 1 98 ? 4.136 -2.672 1.508 1.00 95.19 98 LEU A O 1
ATOM 748 N N . SER A 1 99 ? 2.992 -3.767 3.092 1.00 94.19 99 SER A N 1
ATOM 749 C CA . SER A 1 99 ? 4.138 -4.133 3.924 1.00 94.19 99 SER A CA 1
ATOM 750 C C . SER A 1 99 ? 4.137 -5.640 4.099 1.00 94.19 99 SER A C 1
ATOM 752 O O . SER A 1 99 ? 3.080 -6.211 4.374 1.00 94.19 99 SER A O 1
ATOM 754 N N . VAL A 1 100 ? 5.303 -6.259 3.947 1.00 90.25 100 VAL A N 1
ATOM 755 C CA . VAL A 1 100 ? 5.556 -7.642 4.384 1.00 90.25 100 VAL A CA 1
ATOM 756 C C . VAL A 1 100 ? 5.938 -7.650 5.861 1.00 90.25 100 VAL A C 1
ATOM 758 O O . VAL A 1 100 ? 6.428 -6.592 6.323 1.00 90.25 100 VAL A O 1
#

Foldseek 3Di:
DVQVVCVVVVHHQAWDKDWDAFDFFAQAQQQWTQDPNAIEHEQPDHRDTDHGTDIKIFLAPSRHDPVSNVVVVVSRPDPCRPVQWDQDVNDTHGYTYMYD

Sequence (100 aa):
MLRKKVQDAGFSVGALVANMDFDNVKVDGNGQAVIDGNVYRFSNVKNKTLNGTIKVTVIDKNFLSSSAFKQKATQVNSDAYATGTGMINGKKTRIYHLSV

Mean predicted aligned error: 4.87 Å

Secondary 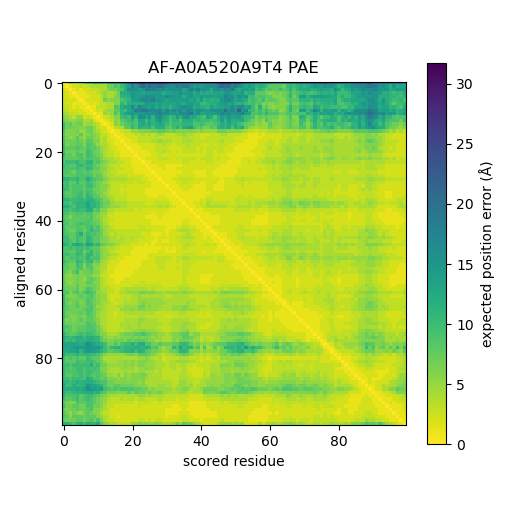structure (DSSP, 8-state):
-THHHHHHTT-----EEEEEEEEEEEE-TTSEEEETTEEEEESS--SEEEEEEEEEEE-STTTS-HHHHHHHHHH---TTTTTTEEEETTEEEEEEEEE-

Solvent-accessible surface area (backbone atoms only — not comparable to full-atom values): 5742 Å² total; per-residue (Å²): 117,69,63,56,60,41,44,77,70,76,44,80,58,72,66,44,72,46,77,44,78,33,81,71,42,59,24,38,82,82,9,35,34,77,55,96,89,42,40,37,33,33,67,79,49,52,67,42,69,41,65,48,79,42,63,33,34,43,62,39,69,86,28,28,42,76,66,56,31,57,57,44,60,78,68,41,94,48,89,29,59,89,74,34,39,41,75,54,96,88,36,86,36,67,39,47,40,32,33,110